Protein AF-A0A532AI15-F1 (afdb_monomer_lite)

Radius of gyration: 12.72 Å; chains: 1; bounding box: 30×29×28 Å

Sequence (104 aa):
DMMSGYGGNDTYYVDNAGDKVIEAVGGGSDRVITSVSHALSTGSQIELLATTNPSGTSAINLTGNTFAQTIQGNAGANVINGLGGADMMSGYGGNDTYYVDNAG

Secondary structure (DSSP, 8-state):
-EEE--SSS-EEEE-STT-EEE--TT--S-EEEESS-EEPPTT---SEEEES-TT--S---EE--SS--EEE--SS--EEE--SS--EEE--SS--EEE-----

Structure (mmCIF, N/CA/C/O backbone):
data_AF-A0A532AI15-F1
#
_entry.id   AF-A0A532AI15-F1
#
loop_
_atom_site.group_PDB
_atom_site.id
_atom_site.type_symbol
_atom_site.label_atom_id
_atom_site.label_alt_id
_atom_site.label_comp_id
_atom_site.label_asym_id
_atom_site.label_entity_id
_atom_site.label_seq_id
_atom_site.pdbx_PDB_ins_code
_atom_site.Cartn_x
_atom_site.Cartn_y
_atom_site.Cartn_z
_atom_site.occupancy
_atom_site.B_iso_or_equiv
_atom_site.auth_seq_id
_atom_site.auth_comp_id
_atom_site.auth_asym_id
_atom_site.auth_atom_id
_atom_site.pdbx_PDB_model_num
ATOM 1 N N . ASP A 1 1 ? 10.334 8.455 9.623 1.00 83.25 1 ASP A N 1
ATOM 2 C CA . ASP A 1 1 ? 9.593 9.609 10.164 1.00 83.25 1 ASP A CA 1
ATOM 3 C C . ASP A 1 1 ? 8.287 9.222 10.842 1.00 83.25 1 ASP A C 1
ATOM 5 O O . ASP A 1 1 ? 7.826 8.092 10.730 1.00 83.25 1 ASP A O 1
ATOM 9 N N . MET A 1 2 ? 7.718 10.152 11.609 1.00 77.75 2 MET A N 1
ATOM 10 C CA . MET A 1 2 ? 6.380 10.046 12.199 1.00 77.75 2 MET A CA 1
ATOM 11 C C . MET A 1 2 ? 5.554 11.195 11.630 1.00 77.75 2 MET A C 1
ATOM 13 O O . MET A 1 2 ? 5.895 12.356 11.850 1.00 77.75 2 MET A O 1
ATOM 17 N N . MET A 1 3 ? 4.515 10.869 10.868 1.00 83.06 3 MET A N 1
ATOM 18 C CA . MET A 1 3 ? 3.665 11.845 10.195 1.00 83.06 3 MET A CA 1
ATOM 19 C C . MET A 1 3 ? 2.269 11.839 10.823 1.00 83.06 3 MET A C 1
ATOM 21 O O . MET A 1 3 ? 1.665 10.775 10.969 1.00 83.06 3 MET A O 1
ATOM 25 N N . SER A 1 4 ? 1.770 13.020 11.193 1.00 79.06 4 SER A N 1
ATOM 26 C CA . SER A 1 4 ? 0.450 13.219 11.807 1.00 79.06 4 SER A CA 1
ATOM 27 C C . SER A 1 4 ? -0.278 14.380 11.132 1.00 79.06 4 SER A C 1
ATOM 29 O O . SER A 1 4 ? 0.225 15.501 11.189 1.00 79.06 4 SER A O 1
ATOM 31 N N . GLY A 1 5 ? -1.425 14.116 10.512 1.00 67.31 5 GLY A N 1
ATOM 32 C CA . GLY A 1 5 ? -2.239 15.104 9.784 1.00 67.31 5 GLY A CA 1
ATOM 33 C C . GLY A 1 5 ? -3.472 15.590 10.556 1.00 67.31 5 GLY A C 1
ATOM 34 O O . GLY A 1 5 ? -3.783 16.779 10.546 1.00 67.31 5 GLY A O 1
ATOM 35 N N . TYR A 1 6 ? -4.031 14.732 11.414 1.00 71.06 6 TYR A N 1
ATOM 36 C CA . TYR A 1 6 ? -5.154 15.010 12.317 1.00 71.06 6 TYR A CA 1
ATOM 37 C C . TYR A 1 6 ? -6.510 15.223 11.638 1.00 71.06 6 TYR A C 1
ATOM 39 O O . TYR A 1 6 ? -7.387 14.391 11.807 1.00 71.06 6 TYR A O 1
ATOM 47 N N . GLY A 1 7 ? -6.777 16.379 11.044 1.00 73.38 7 GLY A N 1
ATOM 48 C CA . GLY A 1 7 ? -8.110 16.690 10.533 1.00 73.38 7 GLY A CA 1
ATOM 49 C C . GLY A 1 7 ? -8.025 17.473 9.242 1.00 73.38 7 GLY A C 1
ATOM 50 O O . GLY A 1 7 ? -7.129 18.294 9.071 1.00 73.38 7 GLY A O 1
ATOM 51 N N . GLY A 1 8 ? -9.007 17.282 8.369 1.00 85.56 8 GLY A N 1
ATOM 52 C CA . GLY A 1 8 ? -8.912 17.678 6.972 1.00 85.56 8 GLY A CA 1
ATOM 53 C C . GLY A 1 8 ? -8.492 16.501 6.094 1.00 85.56 8 GLY A C 1
ATOM 54 O O . GLY A 1 8 ? -8.544 15.359 6.514 1.00 85.56 8 GLY A O 1
ATOM 55 N N . ASN A 1 9 ? -8.141 16.803 4.844 1.00 90.12 9 ASN A N 1
ATOM 56 C CA . ASN A 1 9 ? -7.698 15.797 3.882 1.00 90.12 9 ASN A CA 1
ATOM 57 C C . ASN A 1 9 ? -6.173 15.835 3.797 1.00 90.12 9 ASN A C 1
ATOM 59 O O . ASN A 1 9 ? -5.610 16.775 3.220 1.00 90.12 9 ASN A O 1
ATOM 63 N N . ASP A 1 10 ? -5.524 14.812 4.324 1.00 92.19 10 ASP A N 1
ATOM 64 C CA . ASP A 1 10 ? -4.081 14.723 4.451 1.00 92.19 10 ASP A CA 1
ATOM 65 C C . ASP A 1 10 ? -3.453 13.803 3.396 1.00 92.19 10 ASP A C 1
ATOM 67 O O . ASP A 1 10 ? -4.072 12.914 2.803 1.00 92.19 10 ASP A O 1
ATOM 71 N N . THR A 1 11 ? -2.178 14.049 3.088 1.00 93.56 11 THR A N 1
ATOM 72 C CA . THR A 1 11 ? -1.385 13.181 2.208 1.00 93.56 11 THR A CA 1
ATOM 73 C C . THR A 1 11 ? -0.026 12.902 2.827 1.00 93.56 11 THR A C 1
ATOM 75 O O . THR A 1 11 ? 0.796 13.802 3.000 1.00 93.56 11 THR A O 1
ATOM 78 N N . TYR A 1 12 ? 0.216 11.629 3.105 1.00 94.56 12 TYR A N 1
ATOM 79 C CA . TYR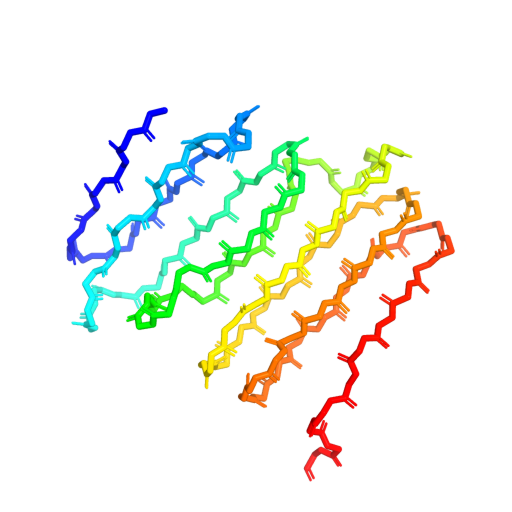 A 1 12 ? 1.421 11.104 3.724 1.00 94.56 12 TYR A CA 1
ATOM 80 C C . TYR A 1 12 ? 2.305 10.441 2.679 1.00 94.56 12 TYR A C 1
ATOM 82 O O . TYR A 1 12 ? 1.828 9.616 1.901 1.00 94.56 12 TYR A O 1
ATOM 90 N N . TYR A 1 13 ? 3.595 10.762 2.688 1.00 95.81 13 TYR A N 1
ATOM 91 C CA . TYR A 1 13 ? 4.578 10.124 1.818 1.00 95.81 13 TYR A CA 1
ATOM 92 C C . TYR A 1 13 ? 5.457 9.195 2.647 1.00 95.81 13 TYR A C 1
ATOM 94 O O . TYR A 1 13 ? 6.151 9.650 3.548 1.00 95.81 13 TYR A O 1
ATOM 102 N N . VAL A 1 14 ? 5.402 7.899 2.351 1.00 96.50 14 VAL A N 1
ATOM 103 C CA . VAL A 1 14 ? 6.194 6.863 3.022 1.00 96.50 14 VAL A CA 1
ATOM 104 C C . VAL A 1 14 ? 7.311 6.427 2.081 1.00 96.50 14 VAL A C 1
ATOM 106 O O . VAL A 1 14 ? 7.057 5.819 1.040 1.00 96.50 14 VAL A O 1
ATOM 109 N N . ASP A 1 15 ? 8.555 6.739 2.422 1.00 94.81 15 ASP A N 1
ATOM 110 C CA . ASP A 1 15 ? 9.723 6.333 1.632 1.00 94.81 15 ASP A CA 1
ATOM 111 C C . ASP A 1 15 ? 10.641 5.356 2.372 1.00 94.81 15 ASP A C 1
ATOM 113 O O . ASP A 1 15 ? 11.542 4.758 1.774 1.00 94.81 15 ASP A O 1
ATOM 117 N N . ASN A 1 16 ? 10.353 5.113 3.650 1.00 92.44 16 ASN A N 1
ATOM 118 C CA . ASN A 1 16 ? 11.054 4.160 4.480 1.00 92.44 16 ASN A CA 1
ATOM 119 C C . ASN A 1 16 ? 10.069 3.240 5.212 1.00 92.44 16 ASN A C 1
ATOM 121 O O . ASN A 1 16 ? 9.062 3.672 5.766 1.00 92.44 16 ASN A O 1
ATOM 125 N N . ALA A 1 17 ? 10.385 1.944 5.286 1.00 85.56 17 ALA A N 1
ATOM 126 C CA . ALA A 1 17 ? 9.548 0.969 5.991 1.00 85.56 17 ALA A CA 1
ATOM 127 C C . ALA A 1 17 ? 9.421 1.252 7.506 1.00 85.56 17 ALA A C 1
ATOM 129 O O . ALA A 1 17 ? 8.533 0.713 8.162 1.00 85.56 17 ALA A O 1
ATOM 130 N N . GLY A 1 18 ? 10.315 2.071 8.070 1.00 85.88 18 GLY A N 1
ATOM 131 C CA . GLY A 1 18 ? 10.250 2.549 9.450 1.00 85.88 18 GLY A CA 1
ATOM 132 C C . GLY A 1 18 ? 9.320 3.746 9.672 1.00 85.88 18 GLY A C 1
ATOM 133 O O . GLY A 1 18 ? 9.147 4.149 10.826 1.00 85.88 18 GLY A O 1
ATOM 134 N N . ASP A 1 19 ? 8.742 4.325 8.616 1.00 90.75 19 ASP A N 1
ATOM 135 C CA . ASP A 1 19 ? 7.842 5.469 8.736 1.00 90.75 19 ASP A CA 1
ATOM 136 C C . ASP A 1 19 ? 6.503 5.072 9.348 1.00 90.75 19 ASP A C 1
ATOM 138 O O . ASP A 1 19 ? 5.952 3.999 9.086 1.00 90.75 19 ASP A O 1
ATOM 142 N N . LYS A 1 20 ? 5.956 5.968 10.168 1.00 87.81 20 LYS A N 1
ATOM 143 C CA . LYS A 1 20 ? 4.665 5.781 10.828 1.00 87.81 20 LYS A CA 1
ATOM 144 C C . LYS A 1 20 ? 3.702 6.878 10.417 1.00 87.81 20 LYS A C 1
ATOM 146 O O . LYS A 1 20 ? 3.986 8.057 10.621 1.00 87.81 20 LYS A O 1
ATOM 151 N N . VAL A 1 21 ? 2.549 6.462 9.906 1.00 89.12 21 VAL A N 1
ATOM 152 C CA . VAL A 1 21 ? 1.405 7.330 9.618 1.00 89.12 21 VAL A CA 1
ATOM 153 C C . VAL A 1 21 ? 0.432 7.255 10.788 1.00 89.12 21 VAL A C 1
ATOM 155 O O . VAL A 1 21 ? 0.035 6.161 11.204 1.00 89.12 21 VAL A O 1
ATOM 158 N N . ILE A 1 22 ? 0.074 8.414 11.335 1.00 86.94 22 ILE A N 1
ATOM 159 C CA . ILE A 1 22 ? -0.875 8.558 12.438 1.00 86.94 22 ILE A CA 1
ATOM 160 C C . ILE A 1 22 ? -1.996 9.469 11.965 1.00 86.94 22 ILE A C 1
ATOM 162 O O . ILE A 1 22 ? -1.802 10.671 11.820 1.00 86.94 22 ILE A O 1
ATOM 166 N N . GLU A 1 23 ? -3.160 8.865 11.771 1.00 84.31 23 GLU A N 1
ATOM 167 C CA . GLU A 1 23 ? -4.376 9.525 11.304 1.00 84.31 23 GLU A CA 1
ATOM 168 C C . GLU A 1 23 ? -5.444 9.449 12.396 1.00 84.31 23 GLU A C 1
ATOM 170 O O . GLU A 1 23 ? -5.513 8.447 13.122 1.00 84.31 23 GLU A O 1
ATOM 175 N N . ALA A 1 24 ? -6.255 10.496 12.537 1.00 77.88 24 ALA A N 1
ATOM 176 C CA . ALA A 1 24 ? -7.378 10.490 13.462 1.00 77.88 24 ALA A CA 1
ATOM 177 C C . ALA A 1 24 ? -8.646 9.955 12.783 1.00 77.88 24 ALA A C 1
ATOM 179 O O . ALA A 1 24 ? -8.831 10.009 11.574 1.00 77.88 24 ALA A O 1
ATOM 180 N N . VAL A 1 25 ? -9.566 9.434 13.591 1.00 76.88 25 VAL A N 1
ATOM 181 C CA . VAL A 1 25 ? -10.883 9.020 13.097 1.00 76.88 25 VAL A CA 1
ATOM 182 C C . VAL A 1 25 ? -11.704 10.256 12.723 1.00 76.88 25 VAL A C 1
ATOM 184 O O . VAL A 1 25 ? -11.852 11.165 13.541 1.00 76.88 25 VAL A O 1
ATOM 187 N N . GLY A 1 26 ? -12.293 10.252 11.526 1.00 77.56 26 GLY A N 1
ATOM 188 C CA . GLY A 1 26 ? -13.134 11.335 11.020 1.00 77.56 26 GLY A CA 1
ATOM 189 C C . GLY A 1 26 ? -12.353 12.557 10.532 1.00 77.56 26 GLY A C 1
ATOM 190 O O . GLY A 1 26 ? -12.923 13.650 10.538 1.00 77.56 26 GLY A O 1
ATOM 191 N N . GLY A 1 27 ? -11.079 12.375 10.155 1.00 76.06 27 GLY A N 1
ATOM 192 C CA . GLY A 1 27 ? -10.186 13.420 9.650 1.00 76.06 27 GLY A CA 1
ATOM 193 C C . GLY A 1 27 ? -10.643 13.987 8.309 1.00 76.06 27 GLY A C 1
ATOM 194 O O . GLY A 1 27 ? -10.847 15.196 8.207 1.00 76.06 27 GLY A O 1
ATOM 195 N N . GLY A 1 28 ? -10.943 13.133 7.332 1.00 86.56 28 GLY A N 1
ATOM 196 C CA . GLY A 1 28 ? -11.413 13.572 6.025 1.00 86.56 28 GLY A CA 1
ATOM 197 C C . GLY A 1 28 ? -11.300 12.472 4.979 1.00 86.56 28 GLY A C 1
ATOM 198 O O . GLY A 1 28 ? -11.853 11.391 5.149 1.00 86.56 28 GLY A O 1
ATOM 199 N N . SER A 1 29 ? -10.690 12.803 3.843 1.00 90.75 29 SER A N 1
ATOM 200 C CA . SER A 1 29 ? -10.300 11.856 2.796 1.00 90.75 29 SER A CA 1
ATOM 201 C C . SER A 1 29 ? -8.786 11.882 2.636 1.00 90.75 29 SER A C 1
ATOM 203 O O . SER A 1 29 ? -8.234 12.745 1.944 1.00 90.75 29 SER A O 1
ATOM 205 N N . ASP A 1 30 ? -8.148 10.907 3.257 1.00 94.69 30 ASP A N 1
ATOM 206 C CA . ASP A 1 30 ? -6.732 10.852 3.560 1.00 94.69 30 ASP A CA 1
ATOM 207 C C . ASP A 1 30 ? -6.010 9.827 2.682 1.00 94.69 30 ASP A C 1
ATOM 209 O O . ASP A 1 30 ? -6.568 8.832 2.198 1.00 94.69 30 ASP A O 1
ATOM 213 N N . ARG A 1 31 ? -4.735 10.107 2.397 1.00 95.44 31 ARG A N 1
ATOM 214 C CA . ARG A 1 31 ? -3.960 9.384 1.380 1.00 95.44 31 ARG A CA 1
ATOM 215 C C . ARG A 1 31 ? -2.580 9.019 1.902 1.00 95.44 31 ARG A C 1
ATOM 217 O O . ARG A 1 31 ? -1.839 9.883 2.353 1.00 95.44 31 ARG A O 1
ATOM 224 N N . VAL A 1 32 ? -2.178 7.767 1.736 1.00 97.62 32 VAL A N 1
ATOM 225 C CA . VAL A 1 32 ? -0.793 7.312 1.900 1.00 97.62 32 VAL A CA 1
ATOM 226 C C . VAL A 1 32 ? -0.220 6.982 0.529 1.00 97.62 32 VAL A C 1
ATOM 228 O O . VAL A 1 32 ? -0.752 6.139 -0.191 1.00 97.62 32 VAL A O 1
ATOM 231 N N . ILE A 1 33 ? 0.880 7.641 0.175 1.00 98.00 33 ILE A N 1
ATOM 232 C CA . ILE A 1 33 ? 1.635 7.421 -1.056 1.00 98.00 33 I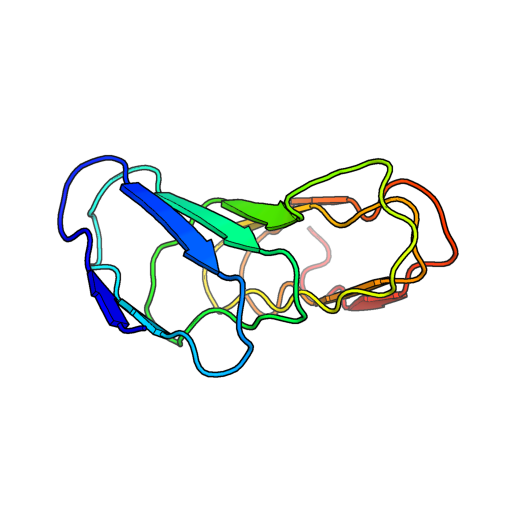LE A CA 1
ATOM 233 C C . ILE A 1 33 ? 2.999 6.838 -0.680 1.00 98.00 33 ILE A C 1
ATOM 235 O O . ILE A 1 33 ? 3.780 7.492 0.005 1.00 98.00 33 ILE A O 1
ATOM 239 N N . THR A 1 34 ? 3.304 5.617 -1.113 1.00 97.94 34 THR A N 1
ATOM 240 C CA . THR A 1 34 ? 4.499 4.887 -0.669 1.00 97.94 34 THR A CA 1
ATOM 241 C C . THR A 1 34 ? 5.433 4.480 -1.810 1.00 97.94 34 THR A C 1
ATOM 243 O O . THR A 1 34 ? 4.990 4.115 -2.898 1.00 97.94 34 THR A O 1
ATOM 246 N N . SER A 1 35 ? 6.746 4.530 -1.588 1.00 97.25 35 SER A N 1
ATOM 247 C CA . SER A 1 35 ? 7.755 3.949 -2.495 1.00 97.25 35 SER A CA 1
ATOM 248 C C . SER A 1 35 ? 8.293 2.596 -2.005 1.00 97.25 35 SER A C 1
ATOM 250 O O . SER A 1 35 ? 9.108 1.970 -2.685 1.00 97.25 35 SER A O 1
ATOM 252 N N . VAL A 1 36 ? 7.811 2.128 -0.851 1.00 97.56 36 VAL A N 1
ATOM 253 C CA . VAL A 1 36 ? 8.202 0.876 -0.190 1.00 97.56 36 VAL A CA 1
ATOM 254 C C . VAL A 1 36 ? 6.975 0.069 0.232 1.00 97.56 36 VAL A C 1
ATOM 256 O O . VAL A 1 36 ? 5.854 0.581 0.259 1.00 97.56 36 VAL A O 1
ATOM 259 N N . SER A 1 37 ? 7.172 -1.202 0.584 1.00 98.12 37 SER A N 1
ATOM 260 C CA . SER A 1 37 ? 6.097 -2.014 1.161 1.00 98.12 37 SER A CA 1
ATOM 261 C C . SER A 1 37 ? 5.565 -1.378 2.446 1.00 98.12 37 SER A C 1
ATOM 263 O O . SER A 1 37 ? 6.353 -1.017 3.323 1.00 98.12 37 SER A O 1
ATOM 265 N N . HIS A 1 38 ? 4.244 -1.257 2.568 1.00 97.75 38 HIS A N 1
ATOM 266 C CA . HIS A 1 38 ? 3.607 -0.555 3.678 1.00 97.75 38 HIS A CA 1
ATOM 267 C C . HIS A 1 38 ? 2.297 -1.219 4.106 1.00 97.75 38 HIS A C 1
ATOM 269 O O . HIS A 1 38 ? 1.557 -1.763 3.286 1.00 97.75 38 HIS A O 1
ATOM 275 N N . ALA A 1 39 ? 2.020 -1.143 5.405 1.00 96.94 39 ALA A N 1
ATOM 276 C CA . ALA A 1 39 ? 0.789 -1.617 6.014 1.00 96.94 39 ALA A CA 1
ATOM 277 C C . ALA A 1 39 ? 0.163 -0.488 6.832 1.00 96.94 39 ALA A C 1
ATOM 279 O O . ALA A 1 39 ? 0.852 0.135 7.645 1.00 96.94 39 ALA A O 1
ATOM 280 N N . LEU A 1 40 ? -1.131 -0.242 6.634 1.00 95.50 40 LEU A N 1
ATOM 281 C CA . LEU A 1 40 ? -1.852 0.758 7.413 1.00 95.50 40 LEU A CA 1
ATOM 282 C C . LEU A 1 40 ? -1.972 0.319 8.875 1.00 95.50 40 LEU A C 1
ATOM 284 O O . LEU A 1 40 ? -2.260 -0.838 9.186 1.00 95.50 40 LEU A O 1
ATOM 288 N N . SER A 1 41 ? -1.789 1.269 9.791 1.00 93.69 41 SER A N 1
ATOM 289 C CA . SER A 1 41 ? -2.003 1.025 11.217 1.00 93.69 41 SER A CA 1
ATOM 290 C C . SER A 1 41 ? -3.467 0.668 11.495 1.00 93.69 41 SER A C 1
ATOM 292 O O . SER A 1 41 ? -4.395 1.190 10.869 1.00 93.69 41 SER A O 1
ATOM 294 N N . THR A 1 42 ? -3.689 -0.199 12.484 1.00 89.88 42 THR A N 1
ATOM 295 C CA . THR A 1 42 ? -5.037 -0.512 12.972 1.00 89.88 42 THR A CA 1
ATOM 296 C C . THR A 1 42 ? -5.689 0.750 13.534 1.00 89.88 42 THR A C 1
ATOM 298 O O . THR A 1 42 ? -5.128 1.371 14.437 1.00 89.88 42 THR A O 1
ATOM 301 N N . GLY A 1 43 ? -6.872 1.111 13.036 1.00 88.38 43 GLY A N 1
ATOM 302 C CA . GLY A 1 43 ? -7.616 2.286 13.503 1.00 88.38 43 GLY A CA 1
ATOM 303 C C . GLY A 1 43 ? -7.371 3.579 12.715 1.00 88.38 43 GLY A C 1
ATOM 304 O O . GLY A 1 43 ? -8.124 4.525 12.921 1.00 88.38 43 GLY A O 1
ATOM 305 N N . SER A 1 44 ? -6.401 3.616 11.793 1.00 90.81 44 SER A N 1
ATOM 306 C CA . SER A 1 44 ? -6.220 4.753 10.877 1.00 90.81 44 SER A CA 1
ATOM 307 C C . SER A 1 44 ? -7.288 4.750 9.781 1.00 90.81 44 SER A C 1
ATOM 309 O O . SER A 1 44 ? -7.459 3.735 9.101 1.00 90.81 44 SER A O 1
ATOM 311 N N . GLN A 1 45 ? -7.973 5.875 9.580 1.00 91.94 45 GLN A N 1
ATOM 312 C CA . GLN A 1 45 ? -8.952 6.054 8.502 1.00 91.94 45 GLN A CA 1
ATOM 313 C C . GLN A 1 45 ? -8.262 6.673 7.292 1.00 91.94 45 GLN A C 1
ATOM 315 O O . GLN A 1 45 ? -8.296 7.871 7.097 1.00 91.94 45 GLN A O 1
ATOM 320 N N . ILE A 1 46 ? -7.537 5.836 6.549 1.00 94.81 46 ILE A N 1
ATOM 321 C CA . ILE A 1 46 ? -6.928 6.218 5.274 1.00 94.81 46 ILE A CA 1
ATOM 322 C C . ILE A 1 46 ? -7.794 5.641 4.162 1.00 94.81 46 ILE A C 1
ATOM 324 O O . ILE A 1 46 ? -7.981 4.425 4.111 1.00 94.81 46 ILE A O 1
ATOM 328 N N . GLU A 1 47 ? -8.269 6.484 3.251 1.00 95.81 47 GLU A N 1
ATOM 329 C CA . GLU A 1 47 ? -9.137 6.081 2.139 1.00 95.81 47 GLU A CA 1
ATOM 330 C C . GLU A 1 47 ? -8.337 5.607 0.921 1.00 95.81 47 GLU A C 1
ATOM 332 O O . GLU A 1 47 ? -8.829 4.790 0.140 1.00 95.81 47 GLU A O 1
ATOM 337 N N . LEU A 1 48 ? -7.106 6.099 0.739 1.00 97.31 48 LEU A N 1
ATOM 338 C CA . LEU A 1 48 ? -6.230 5.701 -0.366 1.00 97.31 48 LEU A CA 1
ATOM 339 C C . LEU A 1 48 ? -4.848 5.265 0.122 1.00 97.31 48 LEU A C 1
ATOM 341 O O . LEU A 1 48 ? -4.100 6.071 0.668 1.00 97.31 48 LEU A O 1
ATOM 345 N N . LEU A 1 49 ? -4.453 4.039 -0.214 1.00 98.31 49 LEU A N 1
ATOM 346 C CA . LEU A 1 49 ? -3.072 3.560 -0.133 1.00 98.31 49 LEU A CA 1
ATOM 347 C C . LEU A 1 49 ? -2.543 3.325 -1.553 1.00 98.31 49 LEU A C 1
ATOM 349 O O . LEU A 1 49 ? -3.033 2.447 -2.255 1.00 98.31 49 LEU A O 1
ATOM 353 N N . ALA A 1 50 ? -1.548 4.086 -2.002 1.00 98.50 50 ALA A N 1
ATOM 354 C CA . ALA A 1 50 ? -1.039 3.990 -3.370 1.00 98.50 50 ALA A CA 1
ATOM 355 C C . ALA A 1 50 ? 0.489 4.004 -3.444 1.00 98.50 50 ALA A C 1
ATOM 357 O O . ALA A 1 50 ? 1.155 4.565 -2.577 1.00 98.50 50 ALA A O 1
ATOM 358 N N . THR A 1 51 ? 1.062 3.441 -4.507 1.00 98.44 51 THR A N 1
ATOM 359 C CA . THR A 1 51 ? 2.488 3.635 -4.797 1.00 98.44 51 THR A CA 1
ATOM 360 C C . THR A 1 51 ? 2.774 5.030 -5.369 1.00 98.44 51 THR A C 1
ATOM 362 O O . THR A 1 51 ? 1.903 5.675 -5.956 1.00 98.44 51 THR A O 1
ATOM 365 N N . THR A 1 52 ? 4.015 5.508 -5.243 1.00 97.38 52 THR A N 1
ATOM 366 C CA . THR A 1 52 ? 4.450 6.801 -5.812 1.00 97.38 52 THR A CA 1
ATOM 367 C C . THR A 1 52 ? 4.448 6.841 -7.342 1.00 97.38 52 THR A C 1
ATOM 369 O O . THR A 1 52 ? 4.393 7.927 -7.919 1.00 97.38 52 THR A O 1
ATOM 372 N N . ASN A 1 53 ? 4.532 5.690 -8.016 1.00 97.25 53 ASN A N 1
ATOM 373 C CA . ASN A 1 53 ? 4.603 5.609 -9.473 1.00 97.25 53 ASN A CA 1
ATOM 374 C C . ASN A 1 53 ? 3.886 4.349 -9.999 1.00 97.25 53 ASN A C 1
ATOM 376 O O . ASN A 1 53 ? 4.458 3.262 -9.903 1.00 97.25 53 ASN A O 1
ATOM 380 N N . PRO A 1 54 ? 2.714 4.487 -10.650 1.00 96.81 54 PRO A N 1
ATOM 381 C CA . PRO A 1 54 ? 1.967 3.366 -11.230 1.00 96.81 54 PRO A CA 1
ATOM 382 C C . PRO A 1 54 ? 2.739 2.569 -12.289 1.00 96.81 54 PRO A C 1
ATOM 384 O O . PRO A 1 54 ? 2.487 1.384 -12.477 1.00 96.81 54 PRO A O 1
ATOM 387 N N . SER A 1 55 ? 3.700 3.195 -12.972 1.00 97.88 55 SER A N 1
ATOM 388 C CA . SER A 1 55 ? 4.550 2.540 -13.976 1.00 97.88 55 SER A CA 1
ATOM 389 C C . SER A 1 55 ? 5.845 1.967 -13.387 1.00 97.88 55 SER A C 1
ATOM 391 O O . SER A 1 55 ? 6.674 1.445 -14.132 1.00 97.88 55 SER A O 1
ATOM 393 N N . GLY A 1 56 ? 6.068 2.098 -12.075 1.00 97.62 56 GLY A N 1
ATOM 394 C CA . GLY A 1 56 ? 7.215 1.499 -11.395 1.00 97.62 56 GLY A CA 1
ATOM 395 C C . GLY A 1 56 ? 7.146 -0.026 -11.438 1.00 97.62 56 GLY A C 1
ATOM 396 O O . GLY A 1 56 ? 6.065 -0.589 -11.384 1.00 97.62 56 GLY A O 1
ATOM 397 N N . THR A 1 57 ? 8.288 -0.701 -11.543 1.00 97.94 57 THR A N 1
ATOM 398 C CA . THR A 1 57 ? 8.338 -2.169 -11.693 1.00 97.94 57 THR A CA 1
ATOM 399 C C . THR A 1 57 ? 8.880 -2.893 -10.460 1.00 97.94 57 THR A C 1
ATOM 401 O O . THR A 1 57 ? 9.045 -4.112 -10.477 1.00 97.94 57 THR A O 1
ATOM 404 N N . SER A 1 58 ? 9.214 -2.155 -9.399 1.00 97.75 58 SER A N 1
ATOM 405 C CA . SER A 1 58 ? 9.650 -2.735 -8.127 1.00 97.75 58 SER A CA 1
ATOM 406 C C . SER A 1 58 ? 8.467 -3.384 -7.422 1.00 97.75 58 SER A C 1
ATOM 408 O O . SER A 1 58 ? 7.435 -2.740 -7.263 1.00 97.75 58 SER A O 1
ATOM 410 N N . ALA A 1 59 ? 8.637 -4.619 -6.952 1.00 97.81 59 ALA A N 1
ATOM 411 C CA . ALA A 1 59 ? 7.637 -5.291 -6.131 1.00 97.81 59 ALA A CA 1
ATOM 412 C C . ALA A 1 59 ? 7.419 -4.522 -4.816 1.00 97.81 59 ALA A C 1
ATOM 414 O O . ALA A 1 59 ? 8.357 -4.376 -4.026 1.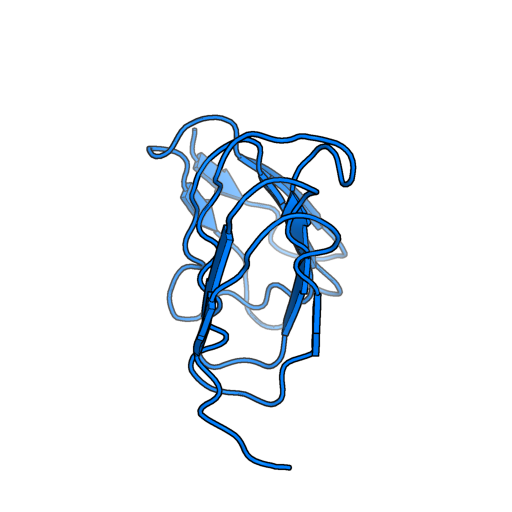00 97.81 59 ALA A O 1
ATOM 415 N N . ILE A 1 60 ? 6.198 -4.031 -4.595 1.00 98.25 60 ILE A N 1
ATOM 416 C CA . ILE A 1 60 ? 5.801 -3.306 -3.385 1.00 98.25 60 ILE A CA 1
ATOM 417 C C . ILE A 1 60 ? 4.556 -3.975 -2.808 1.00 98.25 60 ILE A C 1
ATOM 419 O O . ILE A 1 60 ? 3.536 -4.105 -3.476 1.00 98.25 60 ILE A O 1
ATOM 423 N N . ASN A 1 61 ? 4.630 -4.391 -1.546 1.00 98.12 61 ASN A N 1
ATOM 424 C CA . ASN A 1 61 ? 3.492 -5.008 -0.873 1.00 98.12 61 ASN A CA 1
ATOM 425 C C . ASN A 1 61 ? 2.662 -3.939 -0.163 1.00 98.12 61 ASN A C 1
ATOM 427 O O . ASN A 1 61 ? 3.209 -3.136 0.594 1.00 98.12 61 ASN A O 1
ATOM 431 N N . LEU A 1 62 ? 1.352 -3.956 -0.379 1.00 98.44 62 LEU A N 1
ATOM 432 C CA . LEU A 1 62 ? 0.409 -3.000 0.186 1.00 98.44 62 LEU A CA 1
ATOM 433 C C . LEU A 1 62 ? -0.628 -3.744 1.021 1.00 98.44 62 LEU A C 1
ATOM 435 O O . LEU A 1 62 ? -1.346 -4.602 0.505 1.00 98.44 62 LEU A O 1
ATOM 439 N N . THR A 1 63 ? -0.716 -3.393 2.300 1.00 97.88 63 THR A N 1
ATOM 440 C CA . THR A 1 63 ? -1.694 -3.971 3.226 1.00 97.88 63 THR A CA 1
ATOM 441 C C . THR A 1 63 ? -2.607 -2.873 3.772 1.00 97.88 63 THR A C 1
ATOM 443 O O . THR A 1 63 ? -2.123 -1.909 4.373 1.00 97.88 63 THR A O 1
ATOM 446 N N . GLY A 1 64 ? -3.914 -3.024 3.560 1.00 97.06 64 GLY A N 1
ATOM 447 C CA . GLY A 1 64 ? -4.974 -2.181 4.113 1.00 97.06 64 GLY A CA 1
ATOM 448 C C . GLY A 1 64 ? -5.204 -2.422 5.607 1.00 97.06 64 GLY A C 1
ATOM 449 O O . GLY A 1 64 ? -4.295 -2.845 6.329 1.00 97.06 64 GLY A O 1
ATOM 450 N N . ASN A 1 65 ? -6.405 -2.119 6.102 1.00 95.06 65 ASN A N 1
ATOM 451 C CA . ASN A 1 65 ? -6.800 -2.414 7.484 1.00 95.06 65 ASN A CA 1
ATOM 452 C C . ASN A 1 65 ? -8.281 -2.835 7.573 1.00 95.06 65 ASN A C 1
ATOM 454 O O . ASN A 1 65 ? -8.765 -3.544 6.716 1.00 95.06 65 ASN A O 1
ATOM 458 N N . THR A 1 66 ? -9.001 -2.532 8.656 1.00 94.44 66 THR A N 1
ATOM 459 C CA . THR A 1 66 ? -10.406 -2.956 8.812 1.00 94.44 66 THR A CA 1
ATOM 460 C C . THR A 1 66 ? -11.430 -2.040 8.129 1.00 94.44 66 THR A C 1
ATOM 462 O O . THR A 1 66 ? -12.622 -2.348 8.166 1.00 94.44 66 THR A O 1
ATOM 465 N N . PHE A 1 67 ? -11.010 -0.884 7.611 1.00 93.06 67 PHE A N 1
ATOM 466 C CA . PHE A 1 67 ? -11.869 0.070 6.900 1.00 93.06 67 PHE A CA 1
ATOM 467 C C . PHE A 1 67 ? -11.846 -0.182 5.391 1.00 93.06 67 PHE A C 1
ATOM 469 O O . PHE A 1 67 ? -10.974 -0.874 4.905 1.00 93.06 67 PHE A O 1
ATOM 476 N N . ALA A 1 68 ? -12.790 0.400 4.649 1.00 93.75 68 ALA A N 1
ATOM 477 C CA . ALA A 1 68 ? -12.780 0.313 3.192 1.00 93.75 68 ALA A CA 1
ATOM 478 C C . ALA A 1 68 ? -11.699 1.231 2.598 1.00 93.75 68 ALA A C 1
ATOM 480 O O . ALA A 1 68 ? -11.711 2.438 2.855 1.00 93.75 68 ALA A O 1
ATOM 481 N N . GLN A 1 69 ? -10.809 0.678 1.774 1.00 95.50 69 GLN A N 1
ATOM 482 C CA . GLN A 1 69 ? -9.754 1.413 1.081 1.00 95.50 69 GLN A CA 1
ATOM 483 C C . GLN A 1 69 ? -9.804 1.276 -0.437 1.00 95.50 69 GLN A C 1
ATOM 485 O O . GLN A 1 69 ? -10.207 0.269 -1.015 1.00 95.50 69 GLN A O 1
ATOM 490 N N . THR A 1 70 ? -9.276 2.294 -1.109 1.00 97.56 70 THR A N 1
ATOM 491 C CA . THR A 1 70 ? -8.719 2.138 -2.451 1.00 97.56 70 THR A CA 1
ATOM 492 C C . THR A 1 70 ? -7.231 1.822 -2.324 1.00 97.56 70 THR A C 1
ATOM 494 O O . THR A 1 70 ? -6.479 2.619 -1.763 1.00 97.56 70 THR A O 1
ATOM 497 N N . ILE A 1 71 ? -6.783 0.686 -2.857 1.00 98.31 71 ILE A N 1
ATOM 498 C CA . ILE A 1 71 ? -5.379 0.260 -2.804 1.00 98.31 71 ILE A CA 1
ATOM 499 C C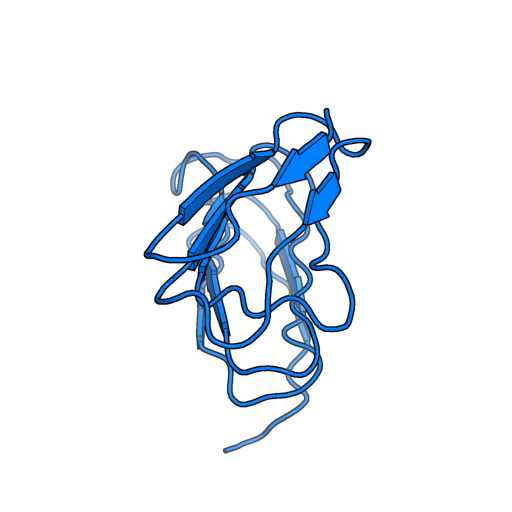 . ILE A 1 71 ? -4.812 0.147 -4.220 1.00 98.31 71 ILE A C 1
ATOM 501 O O . ILE A 1 71 ? -5.326 -0.605 -5.048 1.00 98.31 71 ILE A O 1
ATOM 505 N N . GLN A 1 72 ? -3.753 0.904 -4.513 1.00 98.56 72 GLN A N 1
ATOM 506 C CA . GLN A 1 72 ? -3.170 1.020 -5.853 1.00 98.56 72 GLN A CA 1
ATOM 507 C C . GLN A 1 72 ? -1.673 0.671 -5.865 1.00 98.56 72 GLN A C 1
ATOM 509 O O . GLN A 1 72 ? -0.847 1.409 -5.332 1.00 98.56 72 GLN A O 1
ATOM 514 N N . GLY A 1 73 ? -1.325 -0.442 -6.508 1.00 98.38 73 GLY A N 1
ATOM 515 C CA . GLY A 1 73 ? 0.040 -0.928 -6.721 1.00 98.38 73 GLY A CA 1
ATOM 516 C C . GLY A 1 73 ? 0.814 -0.157 -7.796 1.00 98.38 73 GLY A C 1
ATOM 517 O O . GLY A 1 73 ? 0.592 1.036 -8.022 1.00 98.38 73 GLY A O 1
ATOM 518 N N . ASN A 1 74 ? 1.746 -0.845 -8.451 1.00 98.56 74 ASN A N 1
ATOM 519 C CA . ASN A 1 74 ? 2.521 -0.371 -9.602 1.00 98.56 74 ASN A CA 1
ATOM 520 C C . ASN A 1 74 ? 2.717 -1.507 -10.624 1.00 98.56 74 ASN A C 1
ATOM 522 O O . ASN A 1 74 ? 2.402 -2.649 -10.352 1.00 98.56 74 ASN A O 1
ATOM 526 N N . ALA A 1 75 ? 3.325 -1.250 -11.775 1.00 98.56 75 ALA A N 1
ATOM 527 C CA . ALA A 1 75 ? 3.617 -2.275 -12.782 1.00 98.56 75 ALA A CA 1
ATOM 528 C C . ALA A 1 75 ? 4.595 -3.416 -12.371 1.00 98.56 75 ALA A C 1
ATOM 530 O O . ALA A 1 75 ? 5.000 -4.205 -13.230 1.00 98.56 75 ALA A O 1
ATOM 531 N N . GLY A 1 76 ? 5.028 -3.495 -11.111 1.00 98.38 76 GLY A N 1
ATOM 532 C CA . GLY A 1 76 ? 5.792 -4.594 -10.521 1.00 98.38 76 GLY A CA 1
ATOM 533 C C . GLY A 1 76 ? 4.909 -5.759 -10.065 1.00 98.38 76 GLY A C 1
ATOM 534 O O . GLY A 1 76 ? 3.696 -5.727 -10.178 1.00 98.38 76 GLY A O 1
ATOM 535 N N . ALA A 1 77 ? 5.520 -6.828 -9.552 1.00 98.56 77 ALA A N 1
ATOM 536 C CA . ALA A 1 77 ? 4.770 -7.950 -8.980 1.00 98.56 77 ALA A CA 1
ATOM 537 C C . ALA A 1 77 ? 4.408 -7.645 -7.519 1.00 98.56 77 ALA 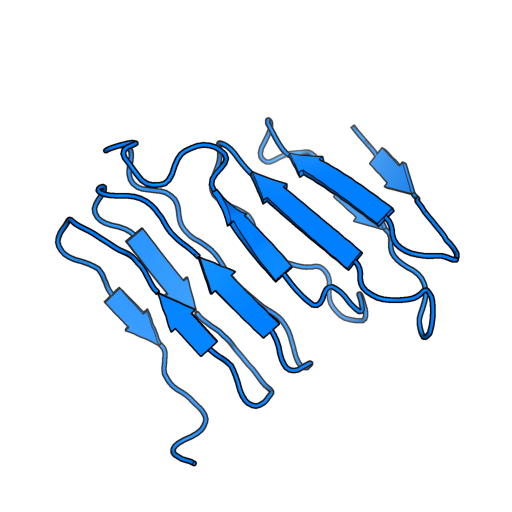A C 1
ATOM 539 O O . ALA A 1 77 ? 5.233 -7.860 -6.627 1.00 98.56 77 ALA A O 1
ATOM 540 N N . ASN A 1 78 ? 3.212 -7.107 -7.274 1.00 98.62 78 ASN A N 1
ATOM 541 C CA . ASN A 1 78 ? 2.801 -6.665 -5.942 1.00 98.62 78 ASN A CA 1
ATOM 542 C C . ASN A 1 78 ? 2.053 -7.758 -5.179 1.00 98.62 78 ASN A C 1
ATOM 544 O O . ASN A 1 78 ? 1.387 -8.622 -5.754 1.00 98.62 78 ASN A O 1
ATOM 548 N N . VAL A 1 79 ? 2.101 -7.669 -3.853 1.00 98.50 79 VAL A N 1
ATOM 549 C CA . VAL A 1 79 ? 1.137 -8.346 -2.984 1.00 98.50 79 VAL A CA 1
ATOM 550 C C . VAL A 1 79 ? 0.205 -7.296 -2.405 1.00 98.50 79 VAL A C 1
ATOM 552 O O . VAL A 1 79 ? 0.661 -6.394 -1.705 1.00 98.50 79 VAL A O 1
ATOM 555 N N . ILE A 1 80 ? -1.089 -7.418 -2.687 1.00 98.38 80 ILE A N 1
ATOM 556 C CA . ILE A 1 80 ? -2.112 -6.479 -2.234 1.00 98.38 80 ILE A CA 1
ATOM 557 C C . ILE A 1 80 ? -3.095 -7.226 -1.338 1.00 98.38 80 ILE A C 1
ATOM 559 O O . ILE A 1 80 ? -3.663 -8.246 -1.732 1.00 98.38 80 ILE A O 1
ATOM 563 N N . ASN A 1 81 ? -3.267 -6.741 -0.114 1.00 97.62 81 ASN A N 1
ATOM 564 C CA . ASN A 1 81 ? -4.167 -7.329 0.867 1.00 97.62 81 ASN A CA 1
ATOM 565 C C . ASN A 1 81 ? -5.045 -6.236 1.478 1.00 97.62 81 ASN A C 1
ATOM 567 O O . ASN A 1 81 ? -4.521 -5.383 2.192 1.00 97.62 81 ASN A O 1
ATOM 571 N N . GLY A 1 82 ? -6.347 -6.263 1.187 1.00 95.81 82 GLY A N 1
ATOM 572 C CA . GLY A 1 82 ? -7.318 -5.311 1.738 1.00 95.81 82 GLY A CA 1
ATOM 573 C C . GLY A 1 82 ? -7.469 -5.438 3.251 1.00 95.81 82 GLY A C 1
ATOM 574 O O . GLY A 1 82 ? -7.435 -4.436 3.958 1.00 95.81 82 GLY A O 1
ATOM 575 N N . LEU A 1 83 ? -7.443 -6.677 3.754 1.00 94.88 83 LEU A N 1
ATOM 576 C CA . LEU A 1 83 ? -7.953 -7.035 5.073 1.00 94.88 83 LEU A CA 1
ATOM 577 C C . LEU A 1 83 ? -9.471 -6.746 5.147 1.00 94.88 83 LEU A C 1
ATOM 579 O O . LEU A 1 83 ? -10.234 -7.056 4.241 1.00 94.88 83 LEU A O 1
ATOM 583 N N . GLY A 1 84 ? -9.958 -6.197 6.256 1.00 91.12 84 GLY A N 1
ATOM 584 C CA . GLY A 1 84 ? -11.395 -5.962 6.386 1.00 91.12 84 GLY A CA 1
ATOM 585 C C . GLY A 1 84 ? -11.884 -4.842 5.465 1.00 91.12 84 GLY A C 1
ATOM 586 O O . GLY A 1 84 ? -11.108 -4.081 4.920 1.00 91.12 84 GLY A O 1
ATOM 587 N N . GLY A 1 85 ? -13.202 -4.666 5.389 1.00 92.00 85 GLY A N 1
ATOM 588 C CA . GLY A 1 85 ? -13.796 -3.593 4.593 1.00 92.00 85 GLY A CA 1
ATOM 589 C C . GLY A 1 85 ? -14.237 -4.050 3.205 1.00 92.00 85 GLY A C 1
ATOM 590 O O . GLY A 1 85 ? -14.342 -5.239 2.905 1.00 92.00 85 GLY A O 1
ATOM 591 N N . ALA A 1 86 ? -14.651 -3.085 2.392 1.00 93.62 86 ALA A N 1
ATOM 592 C CA . ALA A 1 86 ? -15.052 -3.305 1.009 1.00 93.62 86 ALA A CA 1
ATOM 593 C C . ALA A 1 86 ? -14.084 -2.527 0.118 1.00 93.62 86 ALA A C 1
ATOM 595 O O . ALA A 1 86 ? -14.292 -1.340 -0.137 1.00 93.62 86 ALA A O 1
ATOM 596 N N . ASP A 1 87 ? -13.007 -3.192 -0.293 1.00 95.69 87 ASP A N 1
ATOM 597 C CA . ASP A 1 87 ? -11.866 -2.533 -0.924 1.00 95.69 87 ASP A CA 1
ATOM 598 C C . ASP A 1 87 ? -11.938 -2.506 -2.447 1.00 95.69 87 ASP A C 1
ATOM 600 O O . ASP A 1 87 ? -12.447 -3.418 -3.104 1.00 95.69 87 ASP A O 1
ATOM 604 N N . MET A 1 88 ? -11.329 -1.473 -3.025 1.00 96.00 88 MET A N 1
ATOM 605 C CA . MET A 1 88 ? -11.017 -1.406 -4.448 1.00 96.00 88 MET A CA 1
ATOM 606 C C . MET A 1 88 ? -9.509 -1.566 -4.637 1.00 96.00 88 MET A C 1
ATOM 608 O O . MET A 1 88 ? -8.743 -0.645 -4.363 1.00 96.00 88 MET A O 1
ATOM 612 N N . MET A 1 89 ? -9.077 -2.725 -5.132 1.00 97.25 89 MET A N 1
ATOM 613 C CA . MET A 1 89 ? -7.658 -3.048 -5.306 1.00 97.25 89 MET A CA 1
ATOM 614 C C . MET A 1 89 ? -7.256 -3.060 -6.786 1.00 97.25 89 MET A C 1
ATOM 616 O O . MET A 1 89 ? -7.907 -3.703 -7.607 1.00 97.25 89 MET A O 1
ATOM 620 N N . SER A 1 90 ? -6.161 -2.376 -7.127 1.00 97.94 90 SER A N 1
ATOM 621 C CA . SER A 1 90 ? -5.585 -2.339 -8.478 1.00 97.94 90 SER A CA 1
ATOM 622 C C . SER A 1 90 ? -4.064 -2.403 -8.423 1.00 97.94 90 SER A C 1
ATOM 624 O O . SER A 1 90 ? -3.424 -1.450 -8.000 1.00 97.94 90 SER A O 1
ATOM 626 N N . GLY A 1 91 ? -3.469 -3.487 -8.901 1.00 96.81 91 GLY A N 1
ATOM 627 C CA . GLY A 1 91 ? -2.018 -3.666 -8.988 1.00 96.81 91 GLY A CA 1
ATOM 628 C C . GLY A 1 91 ? -1.386 -3.018 -10.215 1.00 96.81 91 GLY A C 1
ATOM 629 O O . GLY A 1 91 ? -0.260 -2.569 -10.120 1.00 96.81 91 GLY A O 1
ATOM 630 N N . TYR A 1 92 ? -2.151 -2.794 -11.290 1.00 97.06 92 TYR A N 1
ATOM 631 C CA . TYR A 1 92 ? -1.687 -2.351 -12.614 1.00 97.06 92 TYR A CA 1
ATOM 632 C C . TYR A 1 92 ? -1.008 -3.462 -13.435 1.00 97.06 92 TYR A C 1
ATOM 634 O O . TYR A 1 92 ? -1.679 -4.404 -13.846 1.00 97.06 92 TYR A O 1
ATOM 642 N N . GLY A 1 93 ? 0.259 -3.281 -13.813 1.00 95.31 93 GLY A N 1
ATOM 643 C CA . GLY A 1 93 ? 1.028 -4.285 -14.552 1.00 95.31 93 GLY A CA 1
ATOM 644 C C . GLY A 1 93 ? 1.686 -5.288 -13.607 1.00 95.31 93 GLY A C 1
ATOM 645 O O . GLY A 1 93 ? 1.593 -5.152 -12.400 1.00 95.31 93 GLY A O 1
ATOM 646 N N . GLY A 1 94 ? 2.416 -6.253 -14.165 1.00 97.38 94 GLY A N 1
ATOM 647 C CA . GLY A 1 94 ? 3.084 -7.279 -13.364 1.00 97.38 94 GLY A CA 1
ATOM 648 C C . GLY A 1 94 ? 2.160 -8.431 -12.960 1.00 97.38 94 GLY A C 1
ATOM 649 O O . GLY A 1 94 ? 0.988 -8.485 -13.325 1.00 97.38 94 GLY A O 1
ATOM 650 N N . ASN A 1 95 ? 2.737 -9.415 -12.268 1.00 98.12 95 ASN A N 1
ATOM 651 C CA . ASN A 1 95 ? 2.007 -10.581 -11.773 1.00 98.12 95 ASN A CA 1
ATOM 652 C C . ASN A 1 95 ? 1.656 -10.352 -10.302 1.00 98.12 95 ASN A C 1
ATOM 654 O O . ASN A 1 95 ? 2.438 -10.703 -9.417 1.00 98.12 95 ASN A O 1
ATOM 658 N N . ASP A 1 96 ? 0.502 -9.741 -10.060 1.00 98.44 96 ASP A N 1
ATOM 659 C CA . ASP A 1 96 ? 0.053 -9.398 -8.715 1.00 98.44 96 ASP A CA 1
ATOM 660 C C . ASP A 1 96 ? -0.628 -10.569 -7.995 1.00 98.44 96 ASP A C 1
ATOM 662 O O . ASP A 1 96 ? -1.265 -11.432 -8.605 1.00 98.44 96 ASP A O 1
ATOM 666 N N . THR A 1 97 ? -0.543 -10.563 -6.666 1.00 98.31 97 THR A N 1
ATOM 667 C CA . THR A 1 97 ? -1.327 -11.433 -5.781 1.00 98.31 97 THR A CA 1
ATOM 668 C C . THR A 1 97 ? -2.284 -10.590 -4.951 1.00 98.31 97 THR A C 1
ATOM 670 O O . THR A 1 97 ? -1.839 -9.705 -4.223 1.00 98.31 97 THR A O 1
ATOM 673 N N . TYR A 1 98 ? -3.578 -10.904 -5.017 1.00 96.81 98 TYR A N 1
ATOM 674 C CA . TYR A 1 98 ? -4.619 -10.241 -4.230 1.00 96.81 98 TYR A CA 1
ATOM 675 C C . TYR A 1 98 ? -5.156 -11.187 -3.163 1.00 96.81 98 TYR A C 1
ATOM 677 O O . TYR A 1 98 ? -5.550 -12.315 -3.470 1.00 96.81 98 TYR A O 1
ATOM 685 N N . TYR A 1 99 ? -5.208 -10.712 -1.926 1.00 95.00 99 TYR A N 1
ATOM 686 C CA . TYR A 1 99 ? -5.984 -11.339 -0.864 1.00 95.00 99 TYR A CA 1
ATOM 687 C C . TYR A 1 99 ? -7.345 -10.653 -0.8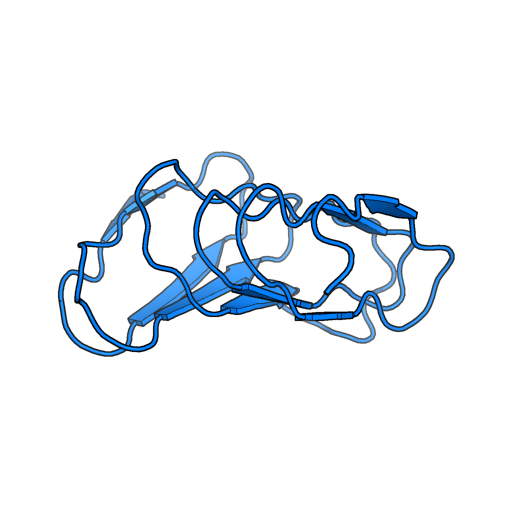30 1.00 95.00 99 TYR A C 1
ATOM 689 O O . TYR A 1 99 ? -7.419 -9.455 -0.579 1.00 95.00 99 TYR A O 1
ATOM 697 N N . VAL A 1 100 ? -8.391 -11.411 -1.165 1.00 86.56 100 VAL A N 1
ATOM 698 C CA . VAL A 1 100 ? -9.777 -10.937 -1.196 1.00 86.56 100 VAL A CA 1
ATOM 699 C C . VAL A 1 100 ? -10.552 -11.679 -0.119 1.00 86.56 100 VAL A C 1
ATOM 701 O O . VAL A 1 100 ? -10.725 -12.896 -0.188 1.00 86.56 100 VAL A O 1
ATOM 704 N N . ASP A 1 101 ? -11.005 -10.937 0.873 1.00 82.12 101 ASP A N 1
ATOM 705 C CA . ASP A 1 101 ? -11.681 -11.418 2.073 1.00 82.12 101 ASP A CA 1
ATOM 706 C C . ASP A 1 101 ? -13.119 -10.911 2.202 1.00 82.12 101 ASP A C 1
ATOM 708 O O . ASP A 1 101 ? -13.879 -11.414 3.032 1.00 82.12 101 ASP A O 1
ATOM 712 N N . ASN A 1 102 ? -13.540 -10.025 1.298 1.00 69.94 102 ASN A N 1
ATOM 713 C CA . ASN A 1 102 ? -14.935 -9.666 1.103 1.00 69.94 102 ASN A CA 1
ATOM 714 C C . ASN A 1 102 ? -15.358 -9.915 -0.351 1.00 69.94 102 ASN A C 1
ATOM 716 O O . ASN A 1 102 ? -14.831 -9.313 -1.285 1.00 69.94 102 ASN A O 1
ATOM 720 N N . ALA A 1 103 ? -16.312 -10.824 -0.544 1.00 58.94 103 ALA A N 1
ATOM 721 C CA . ALA A 1 103 ? -16.812 -11.224 -1.856 1.00 58.94 103 ALA A CA 1
ATOM 722 C C . ALA A 1 103 ? -18.097 -10.469 -2.245 1.00 58.94 103 ALA A C 1
ATOM 724 O O . ALA A 1 103 ? -18.991 -11.079 -2.818 1.00 58.94 103 ALA A O 1
ATOM 725 N N . GLY A 1 104 ? -18.173 -9.164 -1.956 1.00 56.25 104 GLY A N 1
ATOM 726 C CA . GLY A 1 104 ? -19.301 -8.303 -2.344 1.00 56.25 104 GLY A CA 1
ATOM 727 C C . GLY A 1 104 ? -20.565 -8.457 -1.504 1.00 56.25 104 GLY A C 1
ATOM 728 O O . GLY A 1 104 ? -20.968 -9.598 -1.188 1.00 56.25 104 GLY A O 1
#

pLDDT: mean 92.06, std 8.71, range [56.25, 98.62]

Foldseek 3Di:
DEDEDEADEEEAEAEDQPYHYDYAPHRYAYEYEYCAADAHDEHHPHAEYEYPEQADADEHEYHAYQEEHEYYAHQHAYEYERYHYDYHYYRRHYNYHYDDDDPD